Protein AF-A0A7V7CWY5-F1 (afdb_monomer_lite)

pLDDT: mean 85.72, std 10.49, range [45.19, 97.25]

Foldseek 3Di:
DPPPPVVVVVVVVVVVCVVVVDDDDDDDDDPVCVVVVVVVVVVVVVVVLVVLLQVLLVVLLVQQPFDPPDRAHSVNVLCLLQDLAHDVNCLRSLLSSQAPDDPVSVVSNCVSVVDHLLSNQSSCVNSVVCDHPCNVVSVVRNVVVVVVVVVVVVVVVD

Structure (mmCIF, N/CA/C/O backbone):
data_AF-A0A7V7CWY5-F1
#
_entry.id   AF-A0A7V7CWY5-F1
#
loop_
_atom_site.group_PDB
_atom_site.id
_atom_site.type_symbol
_atom_site.label_atom_id
_atom_site.label_alt_id
_atom_site.label_comp_id
_atom_site.label_asym_id
_atom_site.label_entity_id
_atom_site.label_seq_id
_atom_site.pdbx_PDB_ins_code
_atom_site.Cartn_x
_atom_site.Cartn_y
_atom_site.Cartn_z
_atom_site.occupancy
_atom_site.B_iso_or_equiv
_atom_site.auth_seq_id
_atom_site.auth_comp_id
_atom_site.auth_asym_id
_atom_site.auth_atom_id
_atom_site.pdbx_PDB_model_num
ATOM 1 N N . MET A 1 1 ? 0.321 23.454 -32.866 1.00 45.19 1 MET A N 1
ATOM 2 C CA . MET A 1 1 ? 1.784 23.645 -32.708 1.00 45.19 1 MET A CA 1
ATOM 3 C C . MET A 1 1 ? 2.310 22.986 -31.412 1.00 45.19 1 MET A C 1
ATOM 5 O O . MET A 1 1 ? 2.752 23.694 -30.521 1.00 45.19 1 MET A O 1
ATOM 9 N N . SER A 1 2 ? 2.274 21.649 -31.269 1.00 53.00 2 SER A N 1
ATOM 10 C CA . SER A 1 2 ? 2.551 20.959 -29.977 1.00 53.00 2 SER A CA 1
ATOM 11 C C . SER A 1 2 ? 3.868 20.146 -29.925 1.00 53.00 2 SER A C 1
ATOM 13 O O . SER A 1 2 ? 4.403 19.874 -28.858 1.00 53.00 2 SER A O 1
ATOM 15 N N . GLY A 1 3 ? 4.478 19.813 -31.070 1.00 51.97 3 GLY A N 1
ATOM 16 C CA . GLY A 1 3 ? 5.630 18.892 -31.124 1.00 51.97 3 GLY A CA 1
ATOM 17 C C . GLY A 1 3 ? 6.980 19.422 -30.608 1.00 51.97 3 GLY A C 1
ATOM 18 O O . GLY A 1 3 ? 7.915 18.641 -30.446 1.00 51.97 3 GLY A O 1
ATOM 19 N N . LYS A 1 4 ? 7.120 20.729 -30.335 1.00 56.25 4 LYS A N 1
ATOM 20 C CA . LYS A 1 4 ? 8.416 21.336 -29.957 1.00 56.25 4 LYS A CA 1
ATOM 21 C C . LYS A 1 4 ? 8.818 21.081 -28.495 1.00 56.25 4 LYS A C 1
ATOM 23 O O . LYS A 1 4 ? 10.002 21.116 -28.181 1.00 56.25 4 LYS A O 1
ATOM 28 N N . THR A 1 5 ? 7.873 20.772 -27.608 1.00 71.31 5 THR A N 1
ATOM 29 C CA . THR A 1 5 ? 8.121 20.673 -26.157 1.00 71.31 5 THR A CA 1
ATOM 30 C C . THR A 1 5 ? 8.681 19.314 -25.727 1.00 71.31 5 THR A C 1
ATOM 32 O O . THR A 1 5 ? 9.559 19.258 -24.866 1.00 71.31 5 THR A O 1
ATOM 35 N N . ALA A 1 6 ? 8.239 18.209 -26.335 1.00 63.06 6 ALA A N 1
ATOM 36 C CA . ALA A 1 6 ? 8.712 16.867 -25.981 1.00 63.06 6 ALA A CA 1
ATOM 37 C C . ALA A 1 6 ? 10.176 16.643 -26.393 1.00 63.06 6 ALA A C 1
ATOM 39 O O . ALA A 1 6 ? 10.980 16.163 -25.595 1.00 63.06 6 ALA A O 1
ATOM 40 N N . TYR A 1 7 ? 10.540 17.068 -27.607 1.00 77.31 7 TYR A N 1
ATOM 41 C CA . TYR A 1 7 ? 11.911 16.979 -28.114 1.00 77.31 7 TYR A CA 1
ATOM 42 C C . TYR A 1 7 ? 12.898 17.753 -27.229 1.00 77.31 7 TYR A C 1
ATOM 44 O O . TYR A 1 7 ? 13.914 17.207 -26.805 1.00 77.31 7 TYR A O 1
ATOM 52 N N . GLN A 1 8 ? 12.555 18.988 -26.855 1.00 80.00 8 GLN A N 1
ATOM 53 C CA . GLN A 1 8 ? 13.382 19.821 -25.977 1.00 80.00 8 GLN A CA 1
ATOM 54 C C . GLN A 1 8 ? 13.536 19.225 -24.567 1.00 80.00 8 GLN A C 1
ATOM 56 O O . GLN A 1 8 ? 14.615 19.303 -23.980 1.00 80.00 8 GLN A O 1
ATOM 61 N N . ARG A 1 9 ? 12.491 18.582 -24.021 1.00 74.88 9 ARG A N 1
ATOM 62 C CA . ARG A 1 9 ? 12.571 17.867 -22.731 1.00 74.88 9 ARG A CA 1
ATOM 63 C C . ARG A 1 9 ? 13.486 16.649 -22.815 1.00 74.88 9 ARG A C 1
ATOM 65 O O . ARG A 1 9 ? 14.286 16.431 -21.910 1.00 74.88 9 ARG A O 1
ATOM 72 N N . ILE A 1 10 ? 13.395 15.887 -23.905 1.00 78.38 10 ILE A N 1
ATOM 73 C CA . ILE A 1 10 ? 14.271 14.741 -24.164 1.00 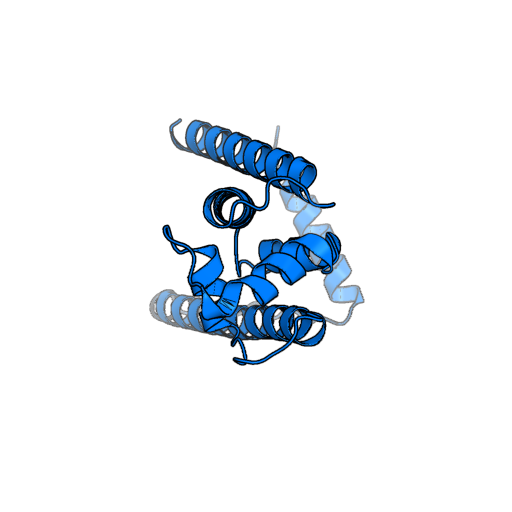78.38 10 ILE A CA 1
ATOM 74 C C . ILE A 1 10 ? 15.724 15.205 -24.305 1.00 78.38 10 ILE A C 1
ATOM 76 O O . ILE A 1 10 ? 16.615 14.569 -23.750 1.00 78.38 10 ILE A O 1
ATOM 80 N N . GLN A 1 11 ? 15.968 16.319 -24.995 1.00 81.12 11 GLN A N 1
ATOM 81 C CA . GLN A 1 11 ? 17.308 16.869 -25.177 1.00 81.12 11 GLN A CA 1
ATOM 82 C C . GLN A 1 11 ? 17.926 17.335 -23.849 1.00 81.12 11 GLN A C 1
ATOM 84 O O . GLN A 1 11 ? 19.007 16.869 -23.500 1.00 81.12 11 GLN A O 1
ATOM 89 N N . ARG A 1 12 ? 17.196 18.116 -23.039 1.00 81.44 12 ARG A N 1
ATOM 90 C CA . ARG A 1 12 ? 17.654 18.521 -21.694 1.00 81.44 12 ARG A CA 1
ATOM 91 C C . ARG A 1 12 ? 17.910 17.332 -20.770 1.00 81.44 12 ARG A C 1
ATOM 93 O O . ARG A 1 12 ? 18.832 17.357 -19.963 1.00 81.44 12 ARG A O 1
ATOM 100 N N . TYR A 1 13 ? 17.084 16.290 -20.862 1.00 76.75 13 TYR A N 1
ATOM 101 C CA . TYR A 1 13 ? 17.307 15.057 -20.111 1.00 76.75 13 TYR A CA 1
ATOM 102 C C . TYR A 1 13 ? 18.593 14.349 -20.561 1.00 76.75 13 TYR A C 1
ATOM 104 O O . TYR A 1 13 ? 19.341 13.869 -19.716 1.00 76.75 13 TYR A O 1
ATOM 112 N N . ARG A 1 14 ? 18.875 14.308 -21.872 1.00 76.00 14 ARG A N 1
ATOM 113 C CA . ARG A 1 14 ? 20.102 13.711 -22.426 1.00 76.00 14 ARG A CA 1
ATOM 114 C C . ARG A 1 14 ? 21.352 14.457 -21.966 1.00 76.00 14 ARG A C 1
ATOM 116 O O . ARG A 1 14 ? 22.262 13.810 -21.468 1.00 76.00 14 ARG A O 1
ATOM 123 N N . GLU A 1 15 ? 21.350 15.784 -22.067 1.00 79.62 15 GLU A N 1
ATOM 124 C CA . GLU A 1 15 ? 22.459 16.647 -21.631 1.00 79.62 15 GLU A CA 1
ATOM 125 C C . GLU A 1 15 ? 22.797 16.400 -20.151 1.00 79.62 15 GLU A C 1
ATOM 127 O O . GLU A 1 15 ? 23.938 16.098 -19.805 1.00 79.62 15 GLU A O 1
ATOM 132 N N . ARG A 1 16 ? 21.771 16.362 -19.293 1.00 77.06 16 ARG A N 1
ATOM 133 C CA . ARG A 1 16 ? 21.926 16.128 -17.851 1.00 77.06 16 ARG A CA 1
ATOM 134 C C . ARG A 1 16 ? 22.436 14.721 -17.501 1.00 77.06 16 ARG A C 1
ATOM 136 O O . ARG A 1 16 ? 23.040 14.529 -16.456 1.00 77.06 16 ARG A O 1
ATOM 143 N N . GLN A 1 17 ? 22.182 13.708 -18.333 1.00 73.19 17 GLN A N 1
ATOM 144 C CA . GLN A 1 17 ? 22.709 12.350 -18.115 1.00 73.19 17 GLN A CA 1
ATOM 145 C C . GLN A 1 17 ? 24.202 12.270 -18.452 1.00 73.19 17 GLN A C 1
ATOM 147 O O . GLN A 1 17 ? 24.954 11.608 -17.737 1.00 73.19 17 GLN A O 1
ATOM 152 N N . THR A 1 18 ? 24.634 12.971 -19.503 1.00 72.50 18 THR A N 1
ATOM 153 C CA . THR A 1 18 ? 26.047 13.049 -19.892 1.00 72.50 18 THR A CA 1
ATOM 154 C C . THR A 1 18 ? 26.882 13.770 -18.831 1.00 72.50 18 THR A C 1
ATOM 156 O O . THR A 1 18 ? 27.979 13.314 -18.524 1.00 72.50 18 THR A O 1
ATOM 159 N N . GLU A 1 19 ? 26.338 14.812 -18.193 1.00 75.56 19 GLU A N 1
ATOM 160 C CA . GLU A 1 19 ? 26.967 15.496 -17.046 1.00 75.56 19 GLU A CA 1
ATOM 161 C C . GLU A 1 19 ? 27.212 14.566 -15.844 1.00 75.56 19 GLU A C 1
ATOM 163 O O . GLU A 1 19 ? 28.191 14.729 -15.123 1.00 75.56 19 GLU A O 1
ATOM 168 N N . ILE A 1 20 ? 26.363 13.550 -15.648 1.00 78.06 20 ILE A N 1
ATOM 169 C CA . ILE A 1 20 ? 26.479 12.556 -14.562 1.00 78.06 20 ILE A CA 1
ATOM 170 C C . ILE A 1 20 ? 27.412 11.389 -14.973 1.00 78.06 20 ILE A C 1
ATOM 172 O O . ILE A 1 20 ? 27.527 10.383 -14.277 1.00 78.06 20 ILE A O 1
ATOM 176 N N . GLY A 1 21 ? 28.098 11.498 -16.117 1.00 74.25 21 GLY A N 1
ATOM 177 C CA . GLY A 1 21 ? 29.036 10.486 -16.609 1.00 74.25 21 GLY A CA 1
ATOM 178 C C . GLY A 1 21 ? 28.368 9.245 -17.209 1.00 74.25 21 GLY A C 1
ATOM 179 O O . GLY A 1 21 ? 29.031 8.231 -17.426 1.00 74.25 21 GLY A O 1
ATOM 180 N N . LEU A 1 22 ? 27.061 9.294 -17.493 1.00 67.00 22 LEU A N 1
ATOM 181 C CA . LEU A 1 22 ? 26.362 8.192 -18.152 1.00 67.00 22 LEU A CA 1
ATOM 182 C C . LEU A 1 22 ? 26.593 8.256 -19.664 1.00 67.00 22 LEU A C 1
ATOM 184 O O . LEU A 1 22 ? 26.083 9.136 -20.360 1.00 67.00 22 LEU A O 1
ATOM 188 N N . ILE A 1 23 ? 27.340 7.280 -20.177 1.00 72.44 23 ILE A N 1
ATOM 189 C CA . ILE A 1 23 ? 27.589 7.108 -21.609 1.00 72.44 23 ILE A CA 1
ATOM 190 C C . ILE A 1 23 ? 26.478 6.238 -22.194 1.00 72.44 23 ILE A C 1
ATOM 192 O O . ILE A 1 23 ? 26.256 5.101 -21.773 1.00 72.44 23 ILE A O 1
ATOM 196 N N . ARG A 1 24 ? 25.758 6.776 -23.179 1.00 64.62 24 ARG A N 1
ATOM 197 C CA . ARG A 1 24 ? 24.705 6.047 -23.885 1.00 64.62 24 ARG A CA 1
ATOM 198 C C . ARG A 1 24 ? 25.260 5.481 -25.185 1.00 64.62 24 ARG A C 1
ATOM 200 O O . ARG A 1 24 ? 25.649 6.236 -26.066 1.00 64.62 24 ARG A O 1
ATOM 207 N N . HIS A 1 25 ? 25.219 4.161 -25.325 1.00 73.62 25 HIS A N 1
ATOM 208 C CA . HIS A 1 25 ? 25.476 3.491 -26.595 1.00 73.62 25 HIS A CA 1
ATOM 209 C C . HIS A 1 25 ? 24.150 3.218 -27.309 1.00 73.62 25 HIS A C 1
ATOM 211 O O . HIS A 1 25 ? 23.246 2.598 -26.744 1.00 73.62 25 HIS A O 1
ATOM 217 N N . GLU A 1 26 ? 24.016 3.701 -28.544 1.00 71.31 26 GLU A N 1
ATOM 218 C CA . GLU A 1 26 ? 22.906 3.318 -29.413 1.00 71.31 26 GLU A CA 1
ATOM 219 C C . GLU A 1 26 ? 23.212 1.954 -30.031 1.00 71.31 26 GLU A C 1
ATOM 221 O O . GLU A 1 26 ? 24.098 1.814 -30.870 1.00 71.31 26 GLU A O 1
ATOM 226 N N . LEU A 1 27 ? 22.489 0.932 -29.579 1.00 73.56 27 LEU A N 1
ATOM 227 C CA . LEU A 1 27 ? 22.592 -0.417 -30.119 1.00 73.56 27 LEU A CA 1
ATOM 228 C C . LEU A 1 27 ? 21.535 -0.589 -31.208 1.00 73.56 27 LEU A C 1
ATOM 230 O O . LEU A 1 27 ? 20.339 -0.435 -30.950 1.00 73.56 27 LEU A O 1
ATOM 234 N N . ARG A 1 28 ? 21.974 -0.913 -32.427 1.00 76.69 28 ARG A N 1
ATOM 235 C CA . ARG A 1 28 ? 21.072 -1.395 -33.475 1.00 76.69 28 ARG A CA 1
ATOM 236 C C . ARG A 1 28 ? 20.801 -2.868 -33.214 1.00 76.69 28 ARG A C 1
ATOM 238 O O . ARG A 1 28 ? 21.731 -3.656 -33.087 1.00 76.69 28 ARG A O 1
ATOM 245 N N . ILE A 1 29 ? 19.526 -3.200 -33.095 1.00 78.62 29 ILE A N 1
ATOM 246 C CA . ILE A 1 29 ? 19.044 -4.547 -32.807 1.00 78.62 29 ILE A CA 1
ATOM 247 C C . ILE A 1 29 ? 18.409 -5.081 -34.090 1.00 78.62 29 ILE A C 1
ATOM 249 O O . ILE A 1 29 ? 17.675 -4.341 -34.752 1.00 78.62 29 ILE A O 1
ATOM 253 N N . ALA A 1 30 ? 18.696 -6.336 -34.435 1.00 85.88 30 ALA A N 1
ATOM 254 C CA . ALA A 1 30 ? 18.038 -7.004 -35.549 1.00 85.88 30 ALA A CA 1
ATOM 255 C C . ALA A 1 30 ? 16.524 -7.123 -35.264 1.00 85.88 30 ALA A C 1
ATOM 257 O O . ALA A 1 30 ? 16.151 -7.399 -34.120 1.00 85.88 30 ALA A O 1
ATOM 258 N N . PRO A 1 31 ? 15.628 -6.870 -36.235 1.00 83.81 31 PRO A N 1
ATOM 259 C CA . PRO A 1 31 ? 14.180 -6.892 -36.005 1.00 83.81 31 PRO A CA 1
ATOM 260 C C . PRO A 1 31 ? 1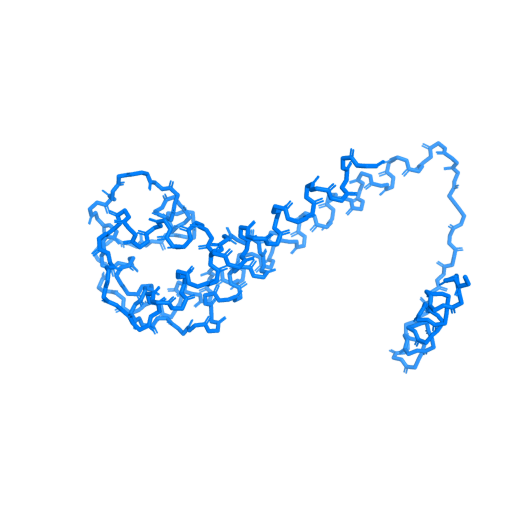3.673 -8.154 -35.290 1.00 83.81 31 PRO A C 1
ATOM 262 O O . PRO A 1 31 ? 12.816 -8.051 -34.414 1.00 83.81 31 PRO A O 1
ATOM 265 N N . GLU A 1 32 ? 14.251 -9.308 -35.613 1.00 87.81 32 GLU A N 1
ATOM 266 C CA . GLU A 1 32 ? 13.976 -10.628 -35.041 1.00 87.81 32 GLU A CA 1
ATOM 267 C C . GLU A 1 32 ? 14.302 -10.746 -33.539 1.00 87.81 32 GLU A C 1
ATOM 269 O O . GLU A 1 32 ? 13.599 -11.441 -32.807 1.00 87.81 32 GLU A O 1
ATOM 274 N N . ASP A 1 33 ? 15.297 -10.009 -33.040 1.00 86.62 33 ASP A N 1
ATOM 275 C CA . ASP A 1 33 ? 15.718 -10.043 -31.631 1.00 86.62 33 ASP A CA 1
ATOM 276 C C . ASP A 1 33 ? 14.938 -9.059 -30.749 1.00 86.62 33 ASP A C 1
ATOM 278 O O . ASP A 1 33 ? 15.036 -9.076 -29.514 1.00 86.62 33 ASP A O 1
ATOM 282 N N . ARG A 1 34 ? 14.157 -8.165 -31.367 1.00 83.50 34 ARG A N 1
ATOM 283 C CA . ARG A 1 34 ? 13.470 -7.068 -30.677 1.00 83.50 34 ARG A CA 1
ATOM 284 C C . ARG A 1 34 ? 12.543 -7.579 -29.578 1.00 83.50 34 ARG A C 1
ATOM 286 O O . ARG A 1 34 ? 12.553 -7.041 -28.468 1.00 83.50 34 ARG A O 1
ATOM 293 N N . ASP A 1 35 ? 11.772 -8.621 -29.864 1.00 86.25 35 ASP A N 1
ATOM 294 C CA . ASP A 1 35 ? 10.806 -9.177 -28.916 1.00 86.25 35 ASP A CA 1
ATOM 295 C C . ASP A 1 35 ? 11.493 -9.904 -27.761 1.00 86.25 35 ASP A C 1
ATOM 297 O O . ASP A 1 35 ? 11.110 -9.720 -26.602 1.00 86.25 35 ASP A O 1
ATOM 301 N N . ALA A 1 36 ? 12.571 -10.641 -28.042 1.00 86.88 36 ALA A N 1
ATOM 302 C CA . ALA A 1 36 ? 13.375 -11.305 -27.021 1.00 86.88 36 ALA A CA 1
ATOM 303 C C . ALA A 1 36 ? 14.021 -10.292 -26.059 1.00 86.88 36 ALA A C 1
ATOM 305 O O . ALA A 1 36 ? 13.963 -10.454 -24.834 1.00 86.88 36 ALA A O 1
ATOM 306 N N . ILE A 1 37 ? 14.568 -9.194 -26.591 1.00 85.88 37 ILE A N 1
ATOM 307 C CA . ILE A 1 37 ? 15.157 -8.118 -25.784 1.00 85.88 37 ILE A CA 1
ATOM 308 C C . ILE A 1 37 ? 14.085 -7.388 -24.973 1.00 85.88 37 ILE A C 1
ATOM 310 O O . ILE A 1 37 ? 14.289 -7.125 -23.784 1.00 85.88 37 ILE A O 1
ATOM 314 N N . ASN A 1 38 ? 12.920 -7.109 -25.562 1.00 85.50 38 ASN A N 1
ATOM 315 C CA . ASN A 1 38 ? 11.791 -6.517 -24.844 1.00 85.50 38 ASN A CA 1
ATOM 316 C C . ASN A 1 38 ? 11.306 -7.420 -23.703 1.00 85.50 38 ASN A C 1
ATOM 318 O O . ASN A 1 38 ? 11.069 -6.938 -22.590 1.00 85.50 38 ASN A O 1
ATOM 322 N N . ALA A 1 39 ? 11.202 -8.728 -23.943 1.00 87.69 39 ALA A N 1
ATOM 323 C CA . ALA A 1 39 ? 10.821 -9.707 -22.932 1.00 87.69 39 ALA A CA 1
ATOM 324 C C . ALA A 1 39 ? 11.843 -9.760 -21.786 1.00 87.69 39 ALA A C 1
ATOM 326 O O . ALA A 1 39 ? 11.463 -9.708 -20.611 1.00 87.69 39 ALA A O 1
ATOM 327 N N . LEU A 1 40 ? 13.143 -9.777 -22.100 1.00 89.50 40 LEU A N 1
ATOM 328 C CA . LEU A 1 40 ? 14.212 -9.731 -21.101 1.00 89.50 40 LEU A CA 1
ATOM 329 C C . LEU A 1 40 ? 14.179 -8.428 -20.291 1.00 89.50 40 LEU A C 1
ATOM 331 O O . LEU A 1 40 ? 14.281 -8.456 -19.061 1.00 89.50 40 LEU A O 1
ATOM 335 N N . ALA A 1 41 ? 14.000 -7.287 -20.959 1.00 85.50 41 ALA A N 1
ATOM 336 C CA . ALA A 1 41 ? 13.877 -5.989 -20.309 1.00 85.50 41 ALA A CA 1
ATOM 337 C C . ALA A 1 41 ? 12.663 -5.956 -19.369 1.00 85.50 41 ALA A C 1
ATOM 339 O O . ALA A 1 41 ? 12.782 -5.507 -18.228 1.00 85.50 41 ALA A O 1
ATOM 340 N N . LYS A 1 42 ? 11.514 -6.495 -19.799 1.00 88.81 42 LYS A N 1
ATOM 341 C CA . LYS A 1 42 ? 10.308 -6.637 -18.971 1.00 88.81 42 LYS A CA 1
ATOM 342 C C . LYS A 1 42 ? 10.567 -7.527 -17.752 1.00 88.81 42 LYS A C 1
ATOM 344 O O . LYS A 1 42 ? 10.215 -7.138 -16.638 1.00 88.81 42 LYS A O 1
ATOM 349 N N . LYS A 1 43 ? 11.243 -8.668 -17.930 1.00 88.88 43 LYS A N 1
ATOM 350 C CA . LYS A 1 43 ? 11.634 -9.574 -16.835 1.00 88.88 43 LYS A CA 1
ATOM 351 C C . LYS A 1 43 ? 12.532 -8.871 -15.814 1.00 88.88 43 LYS A C 1
ATOM 353 O O . LYS A 1 43 ? 12.239 -8.910 -14.621 1.00 88.88 43 LYS A O 1
ATOM 358 N N . ARG A 1 44 ? 13.581 -8.175 -16.267 1.00 86.56 44 ARG A N 1
ATOM 359 C CA . ARG A 1 44 ? 14.499 -7.427 -15.387 1.00 86.56 44 ARG A CA 1
ATOM 360 C C . ARG A 1 44 ? 13.805 -6.278 -14.660 1.00 86.56 44 ARG A C 1
ATOM 362 O O . ARG A 1 44 ? 14.051 -6.085 -13.474 1.00 86.56 44 ARG A O 1
ATOM 369 N N . ARG A 1 45 ? 12.914 -5.543 -15.337 1.00 83.44 45 ARG A N 1
ATOM 370 C CA . ARG A 1 45 ? 12.084 -4.505 -14.701 1.00 83.44 45 ARG A CA 1
ATOM 371 C C . ARG A 1 45 ? 11.225 -5.098 -13.587 1.00 83.44 45 ARG A C 1
ATOM 373 O O . ARG A 1 45 ? 11.261 -4.577 -12.482 1.00 83.44 45 ARG A O 1
ATOM 380 N N . LYS A 1 46 ? 10.539 -6.220 -13.842 1.00 83.38 46 LYS A N 1
ATOM 381 C CA . LYS A 1 46 ? 9.727 -6.918 -12.831 1.00 83.38 46 LYS A CA 1
ATOM 382 C C . LYS A 1 46 ? 10.563 -7.364 -11.627 1.00 83.38 46 LYS A C 1
ATOM 384 O O . LYS A 1 46 ? 10.140 -7.165 -10.498 1.00 83.38 46 LYS A O 1
ATOM 389 N N . GLN A 1 47 ? 11.755 -7.915 -11.859 1.00 83.38 47 GLN A N 1
ATOM 390 C CA . GLN A 1 47 ? 12.658 -8.338 -10.783 1.00 83.38 47 GLN A CA 1
ATOM 391 C C . GLN A 1 47 ? 13.184 -7.154 -9.959 1.00 83.38 47 GLN A C 1
ATOM 393 O O . GLN A 1 47 ? 13.230 -7.210 -8.734 1.00 83.38 47 GLN A O 1
ATOM 398 N N . ARG A 1 48 ? 13.564 -6.053 -10.617 1.00 79.94 48 ARG A N 1
ATOM 399 C CA . ARG A 1 48 ? 13.972 -4.833 -9.914 1.00 79.94 48 ARG A CA 1
ATOM 400 C C . ARG A 1 48 ? 12.815 -4.269 -9.092 1.00 79.94 48 ARG A C 1
ATOM 402 O O . ARG A 1 48 ? 13.034 -3.878 -7.952 1.00 79.94 48 ARG A O 1
ATOM 409 N N . GLN A 1 49 ? 11.602 -4.294 -9.643 1.00 80.44 49 GLN A N 1
ATOM 410 C CA . GLN A 1 49 ? 10.402 -3.885 -8.925 1.00 80.44 49 GLN A CA 1
ATOM 411 C C . GLN A 1 49 ? 10.166 -4.766 -7.697 1.00 80.44 49 GLN A C 1
ATOM 413 O O . GLN A 1 49 ? 10.005 -4.232 -6.613 1.00 80.44 49 GLN A O 1
ATOM 418 N N . SER A 1 50 ? 10.251 -6.096 -7.806 1.00 81.38 50 SER A N 1
ATOM 419 C CA . SER A 1 50 ? 10.061 -6.973 -6.640 1.00 81.38 50 SER A CA 1
ATOM 420 C C . SER A 1 50 ? 11.084 -6.725 -5.528 1.00 81.38 50 SER A C 1
ATOM 422 O O . SER A 1 50 ? 10.731 -6.785 -4.357 1.00 81.38 50 SER A O 1
ATOM 424 N N . ILE A 1 51 ? 12.337 -6.407 -5.874 1.00 81.25 51 ILE A N 1
ATOM 425 C CA . ILE A 1 51 ? 13.364 -6.051 -4.880 1.00 81.25 51 ILE A CA 1
ATOM 426 C C . ILE A 1 51 ? 12.988 -4.753 -4.157 1.00 81.25 51 ILE A C 1
ATOM 428 O O . ILE A 1 51 ? 13.087 -4.673 -2.936 1.00 81.25 51 ILE A O 1
ATOM 432 N N . ILE A 1 52 ? 12.546 -3.742 -4.908 1.00 79.62 52 ILE A N 1
ATOM 433 C CA . ILE A 1 52 ? 12.101 -2.461 -4.349 1.00 79.62 52 ILE A CA 1
ATOM 434 C C . ILE A 1 52 ? 10.883 -2.673 -3.440 1.00 79.62 52 ILE A C 1
ATOM 436 O O . ILE A 1 52 ? 10.870 -2.181 -2.316 1.00 79.62 52 ILE A O 1
ATOM 440 N N . ASN A 1 53 ? 9.906 -3.456 -3.893 1.00 86.00 53 ASN A N 1
ATOM 441 C CA . ASN A 1 53 ? 8.700 -3.790 -3.142 1.00 86.00 53 ASN A CA 1
ATOM 442 C C . ASN A 1 53 ? 9.038 -4.459 -1.806 1.00 86.00 53 ASN A C 1
ATOM 444 O O . ASN A 1 53 ? 8.544 -4.032 -0.766 1.00 86.00 53 ASN A O 1
ATOM 448 N N . ASN A 1 54 ? 9.928 -5.455 -1.827 1.00 86.81 54 ASN A N 1
ATOM 449 C CA . ASN A 1 54 ? 10.368 -6.137 -0.612 1.00 86.81 54 ASN A CA 1
ATOM 450 C C . ASN A 1 54 ? 11.078 -5.178 0.345 1.00 86.81 54 ASN A C 1
ATOM 452 O O . ASN A 1 54 ? 10.770 -5.180 1.526 1.00 86.81 54 ASN A O 1
ATOM 456 N N . LYS A 1 55 ? 11.940 -4.285 -0.160 1.00 88.94 55 LYS A N 1
ATOM 457 C CA . LYS A 1 55 ? 12.626 -3.291 0.680 1.00 88.94 55 LYS A CA 1
ATOM 458 C C . LYS A 1 55 ? 11.646 -2.413 1.468 1.00 88.94 55 LYS A C 1
ATOM 460 O O . LYS A 1 55 ? 11.888 -2.136 2.639 1.00 88.94 55 LYS A O 1
ATOM 465 N N . TYR A 1 56 ? 10.572 -1.943 0.832 1.00 89.81 56 TYR A N 1
ATOM 466 C CA . TYR A 1 56 ? 9.587 -1.095 1.509 1.00 89.81 56 TYR A CA 1
ATOM 467 C C . TYR A 1 56 ? 8.678 -1.888 2.451 1.00 89.81 56 TYR A C 1
ATOM 469 O O . TYR A 1 56 ? 8.354 -1.388 3.525 1.00 89.81 56 TYR A O 1
ATOM 477 N N . LEU A 1 57 ? 8.328 -3.130 2.100 1.00 90.44 57 LEU A N 1
ATOM 478 C CA . LEU A 1 57 ? 7.651 -4.041 3.025 1.00 90.44 57 LEU A CA 1
ATOM 479 C C . LEU A 1 57 ? 8.506 -4.293 4.270 1.00 90.44 57 LEU A C 1
ATOM 481 O O . LEU A 1 57 ? 8.019 -4.111 5.378 1.00 90.44 57 LEU A O 1
ATOM 485 N N . ASP A 1 58 ? 9.783 -4.628 4.100 1.00 89.12 58 ASP A N 1
ATOM 486 C CA . ASP A 1 58 ? 10.708 -4.893 5.205 1.00 89.12 58 ASP A CA 1
ATOM 487 C C . ASP A 1 58 ? 10.885 -3.659 6.099 1.00 89.12 58 ASP A C 1
ATOM 489 O O . ASP A 1 58 ? 10.909 -3.775 7.323 1.00 89.12 58 ASP A O 1
ATOM 493 N N . PHE A 1 59 ? 10.950 -2.463 5.503 1.00 89.06 59 PHE A N 1
ATOM 494 C CA . PHE A 1 59 ? 10.997 -1.205 6.248 1.00 89.06 59 PHE A CA 1
ATOM 495 C C . PHE A 1 59 ? 9.744 -0.995 7.112 1.00 89.06 59 PHE A C 1
ATOM 497 O O . PHE A 1 59 ? 9.855 -0.703 8.305 1.00 89.06 59 PHE A O 1
ATOM 504 N N . VAL A 1 60 ? 8.550 -1.180 6.541 1.00 90.81 60 VAL A N 1
ATOM 505 C CA . VAL A 1 60 ? 7.286 -1.048 7.285 1.00 90.81 60 VAL A CA 1
ATOM 506 C C . VAL A 1 60 ? 7.184 -2.115 8.378 1.00 90.81 60 VAL A C 1
ATOM 508 O O . VAL A 1 60 ? 6.927 -1.800 9.533 1.00 90.81 60 VAL A O 1
ATOM 511 N N . LEU A 1 61 ? 7.489 -3.375 8.070 1.00 90.31 61 LEU A N 1
ATOM 512 C CA . LEU A 1 61 ? 7.478 -4.468 9.050 1.00 90.31 61 LEU A CA 1
ATOM 513 C C . LEU A 1 61 ? 8.501 -4.286 10.182 1.00 90.31 61 LEU A C 1
ATOM 515 O O . LEU A 1 61 ? 8.270 -4.728 11.313 1.00 90.31 61 LEU A O 1
ATOM 519 N N . GLY A 1 62 ? 9.633 -3.645 9.889 1.00 86.94 62 GLY A N 1
ATOM 520 C CA . GLY A 1 62 ? 10.654 -3.294 10.873 1.00 86.94 62 GLY A CA 1
ATOM 521 C C . GLY A 1 62 ? 10.249 -2.140 11.793 1.00 86.94 62 GLY A C 1
ATOM 522 O O . GLY A 1 62 ? 10.791 -2.030 12.888 1.00 86.94 62 GLY A O 1
ATOM 523 N N . THR A 1 63 ? 9.295 -1.306 11.372 1.00 86.56 63 THR A N 1
ATOM 524 C CA . THR A 1 63 ? 8.824 -0.126 12.119 1.00 86.56 63 THR A CA 1
ATOM 525 C C . THR A 1 63 ? 7.490 -0.343 12.828 1.00 86.56 63 THR A C 1
ATOM 527 O O . THR A 1 63 ? 7.176 0.405 13.748 1.00 86.56 63 THR A O 1
ATOM 530 N N . LEU A 1 64 ? 6.736 -1.385 12.463 1.00 85.88 64 LEU A N 1
ATOM 531 C CA . LEU A 1 64 ? 5.522 -1.794 13.169 1.00 85.88 64 LEU A CA 1
ATOM 532 C C . LEU A 1 64 ? 5.837 -2.216 14.609 1.00 85.88 64 LEU A C 1
ATOM 534 O O . LEU A 1 64 ? 6.458 -3.267 14.842 1.00 85.88 64 LEU A O 1
ATOM 538 N N . ASN A 1 65 ? 5.339 -1.438 15.570 1.00 75.44 65 ASN A N 1
ATOM 539 C CA . ASN A 1 65 ? 5.476 -1.696 16.997 1.00 75.44 65 ASN A CA 1
ATOM 540 C C . ASN A 1 65 ? 4.212 -2.369 17.565 1.00 75.44 65 ASN A C 1
ATOM 542 O O . ASN A 1 65 ? 3.645 -1.954 18.570 1.00 75.44 65 ASN A O 1
ATOM 546 N N . ALA A 1 66 ? 3.777 -3.463 16.937 1.00 78.00 66 ALA A N 1
ATOM 547 C CA . ALA A 1 66 ? 2.689 -4.285 17.457 1.00 78.00 66 ALA A CA 1
ATOM 548 C C . ALA A 1 66 ? 3.221 -5.401 18.379 1.00 78.00 66 ALA A C 1
ATOM 550 O O . ALA A 1 66 ? 4.255 -6.007 18.065 1.00 78.00 66 ALA A O 1
ATOM 551 N N . PRO A 1 67 ? 2.513 -5.758 19.473 1.00 71.38 67 PRO A N 1
ATOM 552 C CA . PRO A 1 67 ? 2.794 -6.995 20.194 1.00 71.38 67 PRO A CA 1
ATOM 553 C C . PRO A 1 67 ? 2.711 -8.167 19.209 1.00 71.38 67 PRO A C 1
ATOM 555 O O . PRO A 1 67 ? 1.741 -8.282 18.460 1.00 71.38 67 PRO A O 1
ATOM 558 N N . ARG A 1 68 ? 3.744 -9.023 19.186 1.00 68.62 68 ARG A N 1
ATOM 559 C CA . ARG A 1 68 ? 3.920 -10.086 18.178 1.00 68.62 68 ARG A CA 1
ATOM 560 C C . ARG A 1 68 ? 3.650 -11.488 18.750 1.00 68.62 68 ARG A C 1
ATOM 562 O O . ARG A 1 68 ? 4.581 -12.287 18.804 1.00 68.62 68 ARG A O 1
ATOM 569 N N . PRO A 1 69 ? 2.413 -11.843 19.158 1.00 70.56 69 PRO A N 1
ATOM 570 C CA . PRO A 1 69 ? 2.107 -13.240 19.457 1.00 70.56 69 PRO A CA 1
ATOM 571 C C . PRO A 1 69 ? 2.218 -14.101 18.187 1.00 70.56 69 PRO A C 1
ATOM 573 O O . PRO A 1 69 ? 2.580 -15.268 18.270 1.00 70.56 69 PRO A O 1
ATOM 576 N N . HIS A 1 70 ? 1.977 -13.501 17.014 1.00 79.94 70 HIS A N 1
ATOM 577 C CA . HIS A 1 70 ? 2.205 -14.100 15.701 1.00 79.94 70 HIS A CA 1
ATOM 578 C C . HIS A 1 70 ? 3.040 -13.131 14.850 1.00 79.94 70 HIS A C 1
ATOM 580 O O . HIS A 1 70 ? 2.635 -11.971 14.709 1.00 79.94 70 HIS A O 1
ATOM 586 N N . PRO A 1 71 ? 4.199 -13.545 14.306 1.00 86.38 71 PRO A N 1
ATOM 587 C CA . PRO A 1 71 ? 4.944 -12.717 13.366 1.00 86.38 71 PRO A CA 1
ATOM 588 C C . PRO A 1 71 ? 4.132 -12.540 12.077 1.00 86.38 71 PRO A C 1
ATOM 590 O O . PRO A 1 71 ? 3.485 -13.479 11.622 1.00 86.38 71 PRO A O 1
ATOM 593 N N . ILE A 1 72 ? 4.170 -11.340 11.498 1.00 90.56 72 ILE A N 1
ATOM 594 C CA . ILE A 1 72 ? 3.524 -11.031 10.219 1.00 90.56 72 ILE A CA 1
ATOM 595 C C . ILE A 1 72 ? 4.603 -10.897 9.139 1.00 90.56 72 ILE A C 1
ATOM 597 O O . ILE A 1 72 ? 5.576 -10.161 9.313 1.00 90.56 72 ILE A O 1
ATOM 601 N N . SER A 1 73 ? 4.472 -11.642 8.041 1.00 91.31 73 SER A N 1
ATOM 602 C CA . SER A 1 73 ? 5.343 -11.491 6.872 1.00 91.31 73 SER A CA 1
ATOM 603 C C . SER A 1 73 ? 4.818 -10.409 5.924 1.00 91.31 73 SER A C 1
ATOM 605 O O . SER A 1 73 ? 3.665 -9.984 6.006 1.00 91.31 73 SER A O 1
ATOM 607 N N . GLY A 1 74 ? 5.636 -9.992 4.952 1.00 90.19 74 GLY A N 1
ATOM 608 C CA . GLY A 1 74 ? 5.182 -9.061 3.910 1.00 90.19 74 GLY A CA 1
ATOM 609 C C . GLY A 1 74 ? 4.041 -9.631 3.067 1.00 90.19 74 GLY A C 1
ATOM 610 O O . GLY A 1 74 ? 3.179 -8.886 2.606 1.00 90.19 74 GLY A O 1
ATOM 611 N N . ARG A 1 75 ? 3.994 -10.960 2.908 1.00 90.81 75 ARG A N 1
ATOM 612 C CA . ARG A 1 75 ? 2.884 -11.635 2.236 1.00 90.81 75 ARG A CA 1
ATOM 613 C C . ARG A 1 75 ? 1.607 -11.558 3.070 1.00 90.81 75 ARG A C 1
ATOM 615 O O . ARG A 1 75 ? 0.576 -11.178 2.526 1.00 90.81 75 ARG A O 1
ATOM 622 N N . ASP A 1 76 ? 1.701 -11.848 4.364 1.00 93.31 76 ASP A N 1
ATOM 623 C CA . ASP A 1 76 ? 0.556 -11.802 5.280 1.00 93.31 76 ASP A CA 1
ATOM 624 C C . ASP A 1 76 ? -0.020 -10.388 5.379 1.00 93.31 76 ASP A C 1
ATOM 626 O O . ASP A 1 76 ? -1.235 -10.215 5.362 1.00 93.31 76 ASP A O 1
ATOM 630 N N . LEU A 1 77 ? 0.844 -9.365 5.411 1.00 93.56 77 LEU A N 1
ATOM 631 C CA . LEU A 1 77 ? 0.428 -7.964 5.388 1.00 93.56 77 LEU A CA 1
ATOM 632 C C . LEU A 1 77 ? -0.385 -7.645 4.128 1.00 93.56 77 LEU A C 1
ATOM 634 O O . LEU A 1 77 ? -1.462 -7.063 4.223 1.00 93.56 77 LEU A O 1
ATOM 638 N N . LEU A 1 78 ? 0.095 -8.058 2.953 1.00 93.75 78 LEU A N 1
ATOM 639 C CA . LEU A 1 78 ? -0.630 -7.861 1.695 1.00 93.75 78 LEU A CA 1
ATOM 640 C C . LEU A 1 78 ? -1.961 -8.611 1.661 1.00 93.75 78 LEU A C 1
ATOM 642 O O . LEU A 1 78 ? -2.951 -8.071 1.171 1.00 93.75 78 LEU A O 1
ATOM 646 N N . ASP A 1 79 ? -1.994 -9.836 2.178 1.00 94.25 79 ASP A N 1
ATOM 647 C CA . ASP A 1 79 ? -3.225 -10.617 2.257 1.00 94.25 79 ASP A CA 1
ATOM 648 C C . ASP A 1 79 ? -4.223 -9.960 3.230 1.00 94.25 79 ASP A C 1
ATOM 650 O O . ASP A 1 79 ? -5.408 -9.871 2.917 1.00 94.25 79 ASP A O 1
ATOM 654 N N . CYS A 1 80 ? -3.753 -9.374 4.336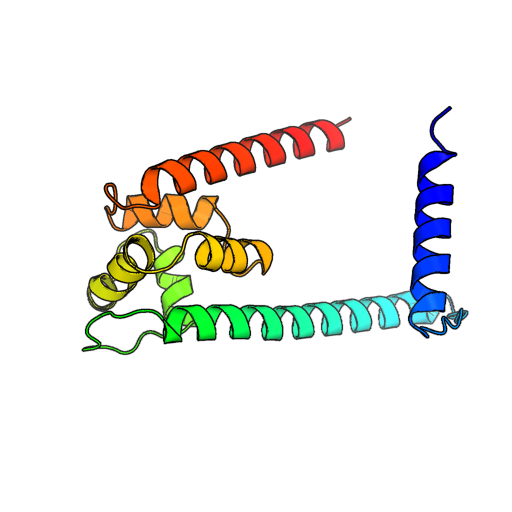 1.00 94.94 80 CYS A N 1
ATOM 655 C CA . CYS A 1 80 ? -4.579 -8.585 5.257 1.00 94.94 80 CYS A CA 1
ATOM 656 C C . CYS A 1 80 ? -5.089 -7.268 4.651 1.00 94.94 80 CYS A C 1
ATOM 658 O O . CYS A 1 80 ? -6.204 -6.848 4.951 1.00 94.94 80 CYS A O 1
ATOM 660 N N . LEU A 1 81 ? -4.304 -6.600 3.803 1.00 95.62 81 LEU A N 1
ATOM 661 C CA . LEU A 1 81 ? -4.761 -5.402 3.086 1.00 95.62 81 LEU A CA 1
ATOM 662 C C . LEU A 1 81 ? -5.801 -5.734 2.009 1.00 95.62 81 LEU A C 1
ATOM 664 O O . LEU A 1 81 ? -6.598 -4.879 1.622 1.00 95.62 81 LEU A O 1
ATOM 668 N N . ARG A 1 82 ? -5.792 -6.974 1.507 1.00 95.75 82 ARG A N 1
ATOM 669 C CA . ARG A 1 82 ? -6.648 -7.398 0.396 1.00 95.75 82 ARG A CA 1
ATOM 670 C C . ARG A 1 82 ? -7.879 -8.193 0.793 1.00 95.75 82 ARG A C 1
ATOM 672 O O . ARG A 1 82 ? -8.775 -8.321 -0.043 1.00 95.75 82 ARG A O 1
ATOM 679 N N . CYS A 1 83 ? -7.910 -8.731 2.006 1.00 94.88 83 CYS A N 1
ATOM 680 C CA . CYS A 1 83 ? -8.999 -9.569 2.479 1.00 94.88 83 CYS A CA 1
ATOM 681 C C . CYS A 1 83 ? -10.307 -8.783 2.615 1.00 94.88 83 CYS A C 1
ATOM 683 O O . CYS A 1 83 ? -10.309 -7.620 3.015 1.00 94.88 83 CYS A O 1
ATOM 685 N N . ASP A 1 84 ? -11.426 -9.462 2.373 1.00 95.69 84 ASP A N 1
ATOM 686 C CA . ASP A 1 84 ? -12.760 -8.904 2.620 1.00 95.69 84 ASP A CA 1
ATOM 687 C C . ASP A 1 84 ? -13.220 -9.124 4.072 1.00 95.69 84 ASP A C 1
ATOM 689 O O . ASP A 1 84 ? -14.152 -8.476 4.549 1.00 95.69 84 ASP A O 1
ATOM 693 N N . VAL A 1 85 ? -12.553 -10.034 4.794 1.00 95.06 85 VAL A N 1
ATOM 694 C CA . VAL A 1 85 ? -12.847 -10.383 6.189 1.00 95.06 85 VAL A CA 1
ATOM 695 C C . VAL A 1 85 ? -11.568 -10.284 7.028 1.00 95.06 85 VAL A C 1
ATOM 697 O O . VAL A 1 85 ? -10.575 -10.919 6.668 1.00 95.06 85 VAL A O 1
ATOM 700 N N . PRO A 1 86 ? -11.579 -9.551 8.161 1.00 94.88 86 PRO A N 1
ATOM 701 C CA . PRO A 1 86 ? -10.415 -9.416 9.034 1.00 94.88 86 PRO A CA 1
ATOM 702 C C . PRO A 1 86 ? -9.888 -10.753 9.560 1.00 94.88 86 PRO A C 1
ATOM 704 O O . PRO A 1 86 ? -10.641 -11.574 10.089 1.00 94.88 86 PRO A O 1
ATOM 707 N N . ILE A 1 87 ? -8.569 -10.928 9.510 1.00 93.69 87 ILE A N 1
ATOM 708 C CA . ILE A 1 87 ? -7.876 -12.093 10.064 1.00 93.69 87 ILE A CA 1
ATOM 709 C C . ILE A 1 87 ? -7.494 -11.791 11.519 1.00 93.69 87 ILE A C 1
ATOM 711 O O . ILE A 1 87 ? -6.554 -11.047 11.793 1.00 93.69 87 ILE A O 1
ATOM 715 N N . ALA A 1 88 ? -8.230 -12.366 12.473 1.00 91.00 88 ALA A N 1
ATOM 716 C CA . ALA A 1 88 ? -8.170 -11.968 13.883 1.00 91.00 88 ALA A CA 1
ATOM 717 C C . ALA A 1 88 ? -6.753 -11.959 14.496 1.00 91.00 88 ALA A C 1
ATOM 719 O O . ALA A 1 88 ? -6.432 -11.053 15.264 1.00 91.00 88 ALA A O 1
ATOM 720 N N . CYS A 1 89 ? -5.888 -12.917 14.139 1.00 91.50 89 CYS A N 1
ATOM 721 C CA . CYS A 1 89 ? -4.527 -13.004 14.681 1.00 91.50 89 CYS A CA 1
ATOM 722 C C . CYS A 1 89 ? -3.604 -11.853 14.244 1.00 91.50 89 CYS A C 1
ATOM 724 O O . CYS A 1 89 ? -2.619 -11.588 14.933 1.00 91.50 89 CYS A O 1
ATOM 726 N N . PHE A 1 90 ? -3.933 -11.142 13.159 1.00 93.56 90 PHE A N 1
ATOM 727 C CA . PHE A 1 90 ? -3.144 -10.019 12.646 1.00 93.56 90 PHE A CA 1
ATOM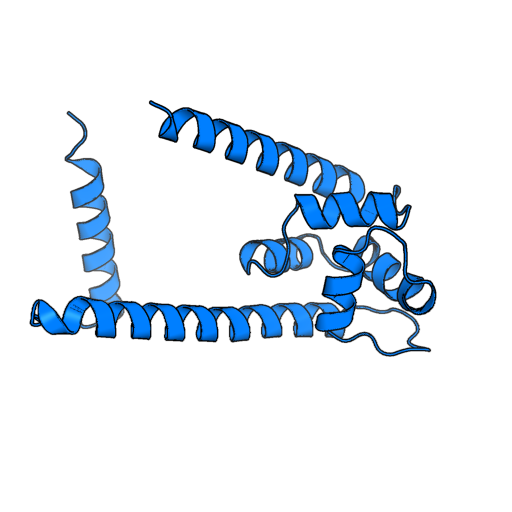 728 C C . PHE A 1 90 ? -3.716 -8.643 12.991 1.00 93.56 90 PHE A C 1
ATOM 730 O O . PHE A 1 90 ? -3.137 -7.628 12.613 1.00 93.56 90 PHE A O 1
ATOM 737 N N . LYS A 1 91 ? -4.810 -8.584 13.759 1.00 92.06 91 LYS A N 1
ATOM 738 C CA . LYS A 1 91 ? -5.499 -7.329 14.088 1.00 92.06 91 LYS A CA 1
ATOM 739 C C . LYS A 1 91 ? -4.572 -6.253 14.657 1.00 92.06 91 LYS A C 1
ATOM 741 O O . LYS A 1 91 ? -4.584 -5.137 14.154 1.00 92.06 91 LYS A O 1
ATOM 746 N N . ALA A 1 92 ? -3.737 -6.599 15.636 1.00 91.31 92 ALA A N 1
ATOM 747 C CA . ALA A 1 92 ? -2.815 -5.642 16.250 1.00 91.31 92 ALA A CA 1
ATOM 748 C C . ALA A 1 92 ? -1.796 -5.071 15.246 1.00 91.31 92 ALA A C 1
ATOM 750 O O . ALA A 1 92 ? -1.448 -3.898 15.325 1.00 91.31 92 ALA A O 1
ATOM 751 N N . HIS A 1 93 ? -1.349 -5.874 14.274 1.00 92.44 93 HIS A N 1
ATOM 752 C CA . HIS A 1 93 ? -0.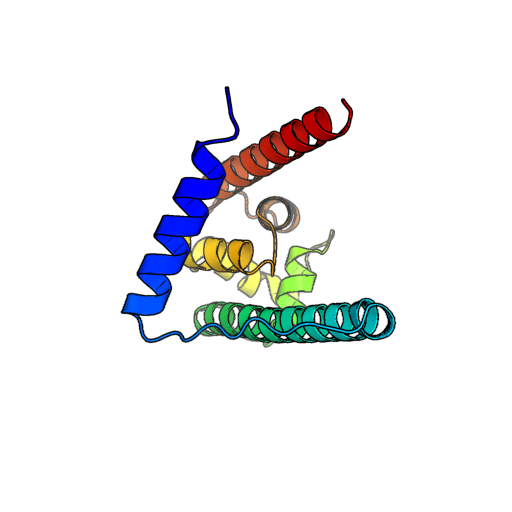421 -5.418 13.233 1.00 92.44 93 HIS A CA 1
ATOM 753 C C . HIS A 1 93 ? -1.079 -4.427 12.279 1.00 92.44 93 HIS A C 1
ATOM 755 O O . HIS A 1 93 ? -0.461 -3.435 11.907 1.00 92.44 93 HIS A O 1
ATOM 761 N N . ILE A 1 94 ? -2.332 -4.679 11.896 1.00 93.69 94 ILE A N 1
ATOM 762 C CA . ILE A 1 94 ? -3.075 -3.783 11.003 1.00 93.69 94 ILE A CA 1
ATOM 763 C C . ILE A 1 94 ? -3.492 -2.499 11.721 1.00 93.69 94 ILE A C 1
ATOM 765 O O . ILE A 1 94 ? -3.446 -1.428 11.125 1.00 93.69 94 ILE A O 1
ATOM 769 N N . GLU A 1 95 ? -3.834 -2.572 13.007 1.00 92.06 95 GLU A N 1
ATOM 770 C CA . GLU A 1 95 ? -4.051 -1.372 13.820 1.00 92.06 95 GLU A CA 1
ATOM 771 C C . GLU A 1 95 ? -2.772 -0.527 13.887 1.00 92.06 95 GLU A C 1
ATOM 773 O O . GLU A 1 95 ? -2.814 0.641 13.506 1.00 92.06 95 GLU A O 1
ATOM 778 N N . ALA A 1 96 ? -1.627 -1.128 14.232 1.00 92.25 96 ALA A N 1
ATOM 779 C CA . ALA A 1 96 ? -0.336 -0.439 14.259 1.00 92.25 96 ALA A CA 1
ATOM 780 C C . ALA A 1 96 ? 0.049 0.167 12.896 1.00 92.25 96 ALA A C 1
ATOM 782 O O . ALA A 1 96 ? 0.560 1.285 12.837 1.00 92.25 96 ALA A O 1
ATOM 783 N N . LEU A 1 97 ? -0.253 -0.516 11.785 1.00 93.56 97 LEU A N 1
ATOM 784 C CA . LEU A 1 97 ? -0.031 0.014 10.436 1.00 93.56 97 LEU A CA 1
ATOM 785 C C . LEU A 1 97 ? -0.746 1.350 10.219 1.00 93.56 97 LEU A C 1
ATOM 787 O O . LEU A 1 97 ? -0.176 2.253 9.615 1.00 93.56 97 LEU A O 1
ATOM 791 N N . PHE A 1 98 ? -1.981 1.489 10.698 1.00 94.25 98 PHE A N 1
ATOM 792 C CA . PHE A 1 98 ? -2.765 2.703 10.481 1.00 94.25 98 PHE A CA 1
ATOM 793 C C . PHE A 1 98 ? -2.602 3.763 11.574 1.00 94.25 98 PHE A C 1
ATOM 795 O O . PHE A 1 98 ? -2.979 4.914 11.346 1.00 94.25 98 PHE A O 1
ATOM 802 N N . THR A 1 99 ? -2.028 3.422 12.730 1.00 91.94 99 THR A N 1
ATOM 803 C CA . THR A 1 99 ? -1.832 4.374 13.835 1.00 91.94 99 THR A CA 1
ATOM 804 C C . THR A 1 99 ? -0.393 4.826 14.036 1.00 91.94 99 THR A C 1
ATOM 806 O O . THR A 1 99 ? -0.184 5.956 14.467 1.00 91.94 99 THR A O 1
ATOM 809 N N . GLU A 1 100 ? 0.593 3.974 13.759 1.00 91.06 100 GLU A N 1
ATOM 810 C CA . GLU A 1 100 ? 1.995 4.207 14.140 1.00 91.06 100 GLU A CA 1
ATOM 811 C C . GLU A 1 100 ? 2.897 4.514 12.946 1.00 91.06 100 GLU A C 1
ATOM 813 O O . GLU A 1 100 ? 3.845 5.292 13.058 1.00 91.06 100 GLU A O 1
ATOM 818 N N . ILE A 1 101 ? 2.614 3.908 11.793 1.00 92.50 101 ILE A N 1
ATOM 819 C CA . ILE A 1 101 ? 3.421 4.105 10.589 1.00 92.50 101 ILE A CA 1
ATOM 820 C C . ILE A 1 101 ? 3.188 5.511 10.045 1.00 92.50 101 ILE A C 1
ATOM 822 O O . ILE A 1 101 ? 2.072 6.017 10.062 1.00 92.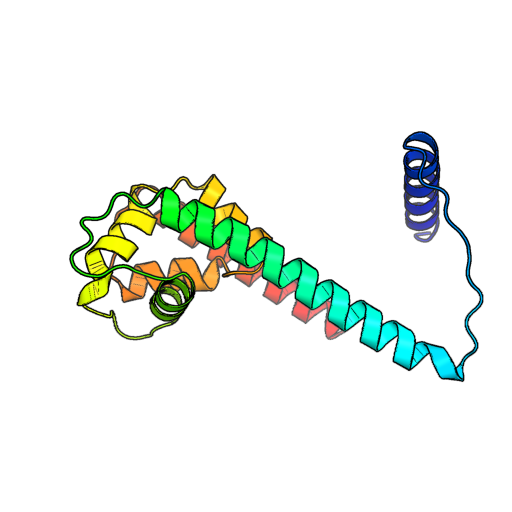50 101 ILE A O 1
ATOM 826 N N . SER A 1 102 ? 4.239 6.172 9.560 1.00 92.69 102 SER A N 1
ATOM 827 C CA . SER A 1 102 ? 4.112 7.517 8.997 1.00 92.69 102 SER A CA 1
ATOM 828 C C . SER A 1 102 ? 3.342 7.509 7.670 1.00 92.69 102 SER A C 1
ATOM 830 O O . SER A 1 102 ? 3.428 6.560 6.886 1.00 92.69 102 SER A O 1
ATOM 832 N N . ALA A 1 103 ? 2.649 8.611 7.366 1.00 93.12 103 ALA A N 1
ATOM 833 C CA . ALA A 1 103 ? 1.993 8.794 6.067 1.00 93.12 103 ALA A CA 1
ATOM 834 C C . ALA A 1 103 ? 2.994 8.662 4.903 1.00 93.12 103 ALA A C 1
ATOM 836 O O . ALA A 1 103 ? 2.675 8.102 3.858 1.00 93.12 103 ALA A O 1
ATOM 837 N N . GLU A 1 104 ? 4.238 9.105 5.109 1.00 93.12 104 GLU A N 1
ATOM 838 C CA . GLU A 1 104 ? 5.316 8.962 4.132 1.00 93.12 104 GLU A CA 1
ATOM 839 C C . GLU A 1 104 ? 5.618 7.488 3.817 1.00 93.12 104 GLU A C 1
ATOM 841 O O . GLU A 1 104 ? 5.742 7.111 2.654 1.00 93.12 104 GLU A O 1
ATOM 846 N N . ALA A 1 105 ? 5.689 6.624 4.831 1.00 93.38 105 ALA A N 1
ATOM 847 C CA . ALA A 1 105 ? 5.934 5.200 4.633 1.00 93.38 105 ALA A CA 1
ATOM 848 C C . ALA A 1 105 ? 4.764 4.506 3.914 1.00 93.38 105 ALA A C 1
ATOM 850 O O . ALA A 1 105 ? 4.996 3.712 3.000 1.00 93.38 105 ALA A O 1
ATOM 851 N N . LEU A 1 106 ? 3.517 4.854 4.258 1.00 94.44 106 LEU A N 1
ATOM 852 C CA . LEU A 1 106 ? 2.329 4.388 3.530 1.00 94.44 106 LEU A CA 1
ATOM 853 C C . LEU A 1 106 ? 2.366 4.841 2.064 1.00 94.44 106 LEU A C 1
ATOM 855 O O . LEU A 1 106 ? 2.114 4.049 1.157 1.00 94.44 106 LEU A O 1
ATOM 859 N N . TYR A 1 107 ? 2.769 6.086 1.815 1.00 94.19 107 TYR A N 1
ATOM 860 C CA . TYR A 1 107 ? 2.940 6.613 0.466 1.00 94.19 107 TYR A CA 1
ATOM 861 C C . TYR A 1 107 ? 4.030 5.876 -0.322 1.00 94.19 107 TYR A C 1
ATOM 863 O O . TYR A 1 107 ? 3.842 5.569 -1.500 1.00 94.19 107 TYR A O 1
ATOM 871 N N . TRP A 1 108 ? 5.147 5.513 0.314 1.00 94.44 108 TRP A N 1
ATOM 872 C CA . TRP A 1 108 ? 6.192 4.710 -0.325 1.00 94.44 108 TRP A CA 1
ATOM 873 C C . TRP A 1 108 ? 5.713 3.304 -0.718 1.00 94.44 108 TRP A C 1
ATOM 875 O O . TRP A 1 108 ? 6.113 2.804 -1.775 1.00 94.44 108 TRP A O 1
ATOM 885 N N . LEU A 1 109 ? 4.823 2.675 0.061 1.00 93.75 109 LEU A N 1
ATOM 886 C CA . LEU A 1 109 ? 4.184 1.411 -0.337 1.00 93.75 109 LEU A CA 1
ATOM 887 C C . LEU A 1 109 ? 3.343 1.581 -1.611 1.00 93.75 109 LEU A C 1
ATOM 889 O O . LEU A 1 109 ? 3.383 0.724 -2.497 1.00 93.75 109 LEU A O 1
ATOM 893 N N . VAL A 1 110 ? 2.632 2.703 -1.734 1.00 94.62 110 VAL A N 1
ATOM 894 C CA . VAL A 1 110 ? 1.840 3.014 -2.931 1.00 94.62 110 VAL A CA 1
ATOM 895 C C . VAL A 1 110 ? 2.738 3.304 -4.133 1.00 94.62 110 VAL A C 1
ATOM 897 O O . VAL A 1 110 ? 2.581 2.697 -5.190 1.00 94.62 110 VAL A O 1
ATOM 900 N N . LEU A 1 111 ? 3.743 4.170 -3.981 1.00 90.94 111 LEU A N 1
ATOM 901 C CA . LEU A 1 111 ? 4.664 4.522 -5.069 1.00 90.94 111 LEU A CA 1
ATOM 902 C C . LEU A 1 111 ? 5.492 3.339 -5.574 1.00 90.94 111 LEU A C 1
ATOM 904 O O . LEU A 1 111 ? 5.848 3.284 -6.752 1.00 90.94 111 LEU A O 1
ATOM 908 N N . SER A 1 112 ? 5.810 2.391 -4.696 1.00 88.56 112 SER A N 1
ATOM 909 C CA . SER A 1 112 ? 6.469 1.146 -5.092 1.00 88.56 112 SER A CA 1
ATOM 910 C C . SER A 1 112 ? 5.510 0.142 -5.741 1.00 88.56 112 SER A C 1
ATOM 912 O O . SER A 1 112 ? 5.955 -0.880 -6.253 1.00 88.56 112 SER A O 1
ATOM 914 N N . GLY A 1 113 ? 4.205 0.412 -5.787 1.00 89.38 113 GLY A N 1
ATOM 915 C CA . GLY A 1 113 ? 3.218 -0.503 -6.359 1.00 89.38 113 GLY A CA 1
ATOM 916 C C . GLY A 1 113 ? 3.068 -1.793 -5.551 1.00 89.38 113 GLY A C 1
ATOM 917 O O . GLY A 1 113 ? 2.752 -2.842 -6.112 1.00 89.38 113 GLY A O 1
ATOM 918 N N . VAL A 1 114 ? 3.358 -1.743 -4.248 1.00 92.12 114 VAL A N 1
ATOM 919 C CA . VAL A 1 114 ? 3.084 -2.840 -3.308 1.00 92.12 114 VAL A CA 1
ATOM 920 C C . VAL A 1 114 ? 1.578 -2.925 -3.035 1.00 92.12 114 VAL A C 1
ATOM 922 O O . VAL A 1 114 ? 1.014 -4.021 -3.013 1.00 92.12 114 VAL A O 1
ATOM 925 N N . THR A 1 115 ? 0.949 -1.760 -2.884 1.00 94.88 115 THR A N 1
ATOM 926 C CA . THR A 1 115 ? -0.486 -1.541 -2.655 1.00 94.88 115 THR A CA 1
ATOM 927 C C . THR A 1 115 ? -0.940 -0.283 -3.412 1.00 94.88 115 THR A C 1
ATOM 929 O O . THR A 1 115 ? -0.109 0.423 -3.982 1.00 94.88 115 THR A O 1
ATOM 932 N N . SER A 1 116 ? -2.235 0.016 -3.408 1.00 95.44 116 SER A N 1
ATOM 933 C CA . SER A 1 116 ? -2.830 1.290 -3.860 1.00 95.44 116 SER A CA 1
ATOM 934 C C . SER A 1 116 ? -3.460 2.066 -2.697 1.00 95.44 116 SER A C 1
ATOM 936 O O . SER A 1 116 ? -3.631 1.504 -1.607 1.00 95.44 116 SER A O 1
ATOM 938 N N . PHE A 1 117 ? -3.823 3.339 -2.905 1.00 96.81 117 PHE A N 1
ATOM 939 C CA . PHE A 1 117 ? -4.603 4.069 -1.900 1.00 96.81 117 PHE A CA 1
ATOM 940 C C . PHE A 1 117 ? -6.009 3.488 -1.768 1.00 96.81 117 PHE A C 1
ATOM 942 O O . PHE A 1 117 ? -6.517 3.383 -0.655 1.00 96.81 117 PHE A O 1
ATOM 949 N N . GLU A 1 118 ? -6.600 3.031 -2.875 1.00 95.69 118 GLU A N 1
ATOM 950 C CA . GLU A 1 118 ? -7.879 2.312 -2.870 1.00 95.69 118 GLU A CA 1
ATOM 951 C C . GLU A 1 118 ? -7.837 1.068 -1.965 1.00 95.69 118 GLU A C 1
ATOM 953 O O . GLU A 1 118 ? -8.717 0.876 -1.123 1.00 95.69 118 GLU A O 1
ATOM 958 N N . GLU A 1 119 ? -6.791 0.239 -2.078 1.00 95.81 119 GLU A N 1
ATOM 959 C CA . GLU A 1 119 ? -6.609 -0.940 -1.221 1.00 95.81 119 GLU A CA 1
ATOM 960 C C . GLU A 1 119 ? -6.415 -0.561 0.254 1.00 95.81 119 GLU A C 1
ATOM 962 O O . GLU A 1 119 ? -7.020 -1.192 1.122 1.00 95.81 119 GLU A O 1
ATOM 967 N N . LEU A 1 120 ? -5.621 0.475 0.548 1.00 96.44 120 LEU A N 1
ATOM 968 C CA . LEU A 1 120 ? -5.398 0.948 1.920 1.00 96.44 120 LEU A CA 1
ATOM 969 C C . LEU A 1 120 ? -6.685 1.495 2.555 1.00 96.44 120 LEU A C 1
ATOM 971 O O . LEU A 1 120 ? -7.009 1.129 3.685 1.00 96.44 120 LEU A O 1
ATOM 975 N N . ASN A 1 121 ? -7.444 2.317 1.827 1.00 96.25 121 ASN A N 1
ATOM 976 C CA . ASN A 1 121 ? -8.724 2.855 2.287 1.00 96.25 121 ASN A CA 1
ATOM 977 C C . ASN A 1 121 ? -9.754 1.731 2.504 1.00 96.25 121 ASN A C 1
ATOM 979 O O . ASN A 1 121 ? -10.402 1.652 3.550 1.00 96.25 121 ASN A O 1
ATOM 983 N N . ARG A 1 122 ? -9.851 0.776 1.567 1.00 95.75 122 ARG A N 1
ATOM 984 C CA . ARG A 1 122 ? -10.702 -0.412 1.741 1.00 95.75 122 ARG A CA 1
ATOM 985 C C . ARG A 1 122 ? -10.312 -1.201 2.989 1.00 95.75 122 ARG A C 1
ATOM 987 O O . ARG A 1 122 ? -11.192 -1.593 3.757 1.00 95.75 122 ARG A O 1
ATOM 994 N N . ALA A 1 123 ? -9.018 -1.418 3.216 1.00 96.12 123 ALA A N 1
ATOM 995 C CA . ALA A 1 123 ? -8.539 -2.129 4.392 1.00 96.12 123 ALA A CA 1
ATOM 996 C C . ALA A 1 123 ? -8.959 -1.416 5.690 1.00 96.12 123 ALA A C 1
ATOM 998 O O . ALA A 1 123 ? -9.453 -2.073 6.604 1.00 96.12 123 ALA A O 1
ATOM 999 N N . GLN A 1 124 ? -8.891 -0.084 5.771 1.00 94.88 124 GLN A N 1
ATOM 1000 C CA . GLN A 1 124 ? -9.396 0.642 6.946 1.00 94.88 124 GLN A CA 1
ATOM 1001 C C . GLN A 1 124 ? -10.875 0.347 7.229 1.00 94.88 124 GLN A C 1
ATOM 1003 O O . GLN A 1 124 ? -11.262 0.143 8.382 1.00 94.88 124 GLN A O 1
ATOM 1008 N N . ILE A 1 125 ? -11.704 0.263 6.187 1.00 94.56 125 ILE A N 1
ATOM 1009 C CA . ILE A 1 125 ? -13.130 -0.054 6.323 1.00 94.56 125 ILE A CA 1
ATOM 1010 C C . ILE A 1 125 ? -13.325 -1.497 6.807 1.00 94.56 125 ILE A C 1
ATOM 1012 O O . ILE A 1 125 ? -14.047 -1.715 7.785 1.00 94.56 125 ILE A O 1
ATOM 1016 N N . VAL A 1 126 ? -12.661 -2.464 6.165 1.00 96.19 126 VAL A N 1
ATOM 1017 C CA . VAL A 1 126 ? -12.742 -3.900 6.496 1.00 96.19 126 VAL A CA 1
ATOM 1018 C C . VAL A 1 126 ? -12.319 -4.151 7.942 1.00 96.19 126 VAL A C 1
ATOM 1020 O O . VAL A 1 126 ? -13.036 -4.796 8.709 1.00 96.19 126 VAL A O 1
ATOM 1023 N N . TRP A 1 127 ? -11.193 -3.569 8.351 1.00 95.56 127 TRP A N 1
ATOM 1024 C CA . TRP A 1 127 ? -10.638 -3.708 9.697 1.00 95.56 127 TRP A CA 1
ATOM 1025 C C . TRP A 1 127 ? -11.306 -2.788 10.730 1.00 95.56 127 TRP A C 1
ATOM 1027 O O . TRP A 1 127 ? -10.919 -2.787 11.898 1.00 95.56 127 TRP A O 1
ATOM 1037 N N . LYS A 1 128 ? -12.350 -2.044 10.333 1.00 94.00 128 LYS A N 1
ATOM 1038 C CA . LYS A 1 128 ? -13.108 -1.098 11.171 1.00 94.00 128 LYS A CA 1
ATOM 1039 C C . LYS A 1 128 ? -12.233 -0.007 11.804 1.00 94.00 128 LYS A C 1
ATOM 1041 O O . LYS A 1 128 ? -12.592 0.557 12.839 1.00 94.00 128 LYS A O 1
ATOM 1046 N N . HIS A 1 129 ? -11.125 0.337 11.158 1.00 90.44 129 HIS A N 1
ATOM 1047 C CA . HIS A 1 129 ? -10.198 1.374 11.585 1.00 90.44 129 HIS A CA 1
ATOM 1048 C C . HIS A 1 129 ? -10.631 2.750 11.057 1.00 90.44 129 HIS A C 1
ATOM 1050 O O . HIS A 1 129 ? -9.979 3.356 10.214 1.00 90.44 129 HIS A O 1
ATOM 1056 N N . LYS A 1 130 ? -11.778 3.239 11.546 1.00 85.25 130 LYS A N 1
ATOM 1057 C CA . LYS A 1 130 ? -12.396 4.501 11.088 1.00 85.25 130 LYS A CA 1
ATOM 1058 C C . LYS A 1 130 ? -11.899 5.757 11.811 1.00 85.25 130 LYS A C 1
ATOM 1060 O O . LYS A 1 130 ? -12.487 6.825 11.674 1.00 85.25 130 LYS A O 1
ATOM 1065 N N . LYS A 1 131 ? -10.911 5.605 12.691 1.00 80.88 131 LYS A N 1
ATOM 1066 C CA . LYS A 1 131 ? -10.409 6.660 13.575 1.00 80.88 131 LYS A CA 1
ATOM 1067 C C . LYS A 1 131 ? -8.917 6.437 13.767 1.00 80.88 131 LYS A C 1
ATOM 1069 O O . LYS A 1 131 ? -8.515 5.643 14.611 1.00 80.88 131 LYS A O 1
ATOM 1074 N N . GLY A 1 132 ? -8.127 7.115 12.952 1.00 84.88 132 GLY A N 1
ATOM 1075 C CA . GLY A 1 132 ? -6.674 7.061 12.981 1.00 84.88 132 GLY A CA 1
ATOM 1076 C C . GLY A 1 132 ? -6.099 8.301 12.303 1.00 84.88 132 GLY A C 1
ATOM 1077 O O . GLY A 1 132 ? -6.818 8.954 11.542 1.00 84.88 132 GLY A O 1
ATOM 1078 N N . PRO A 1 133 ? -4.821 8.628 12.554 1.00 91.25 133 PRO A N 1
ATOM 1079 C CA . PRO A 1 133 ? -4.175 9.824 12.008 1.00 91.25 133 PRO A CA 1
ATOM 1080 C C . PRO A 1 133 ? -4.202 9.880 10.473 1.00 91.25 133 PRO A C 1
ATOM 1082 O O . PRO A 1 133 ? -4.138 10.961 9.899 1.00 91.25 133 PRO A O 1
ATOM 1085 N N . HIS A 1 134 ? -4.340 8.725 9.817 1.00 93.44 134 HIS A N 1
ATOM 1086 C CA . HIS A 1 134 ? -4.308 8.593 8.360 1.00 93.44 134 HIS A CA 1
ATOM 1087 C C . HIS A 1 134 ? -5.673 8.330 7.726 1.00 93.44 134 HIS A C 1
ATOM 1089 O O . HIS A 1 134 ? -5.724 8.110 6.523 1.00 93.44 134 HIS A O 1
ATOM 1095 N N . TYR A 1 135 ? -6.762 8.274 8.500 1.00 94.25 135 TYR A N 1
ATOM 1096 C CA . TYR A 1 135 ? -8.071 7.862 7.976 1.00 94.25 135 TYR A CA 1
ATOM 1097 C C . TYR A 1 135 ? -8.592 8.821 6.896 1.00 94.25 135 TYR A C 1
ATOM 1099 O O . TYR A 1 135 ? -8.796 8.415 5.756 1.00 94.25 135 TYR A O 1
ATOM 1107 N N . GLU A 1 136 ? -8.734 10.104 7.232 1.00 94.62 136 GLU A N 1
ATOM 1108 C CA . GLU A 1 136 ? -9.247 11.117 6.298 1.00 94.62 136 GLU A CA 1
ATOM 1109 C C . GLU A 1 136 ? -8.311 11.286 5.096 1.00 94.62 136 GLU A C 1
ATOM 1111 O O . GLU A 1 136 ? -8.754 11.275 3.952 1.00 94.62 136 GLU A O 1
ATOM 1116 N N . TRP A 1 137 ? -6.999 11.320 5.344 1.00 95.44 137 TRP A N 1
ATOM 1117 C CA . TRP A 1 137 ? -6.000 11.413 4.282 1.00 95.44 137 TRP A CA 1
ATOM 1118 C C . TRP A 1 137 ? -6.061 10.230 3.302 1.00 95.44 137 TRP A C 1
ATOM 1120 O O . TRP A 1 137 ? -6.029 10.439 2.091 1.00 95.44 137 TRP A O 1
ATOM 1130 N N . LEU A 1 138 ? -6.167 8.985 3.785 1.00 96.00 138 LEU A N 1
ATOM 1131 C CA . LEU A 1 138 ? -6.264 7.815 2.904 1.00 96.00 138 LEU A CA 1
ATOM 1132 C C . LEU A 1 138 ? -7.577 7.793 2.118 1.00 96.00 138 LEU A C 1
ATOM 1134 O O . LEU A 1 138 ? -7.571 7.376 0.959 1.00 96.00 138 LEU A O 1
ATOM 1138 N N . GLN A 1 139 ? -8.671 8.274 2.710 1.00 95.94 139 GLN A N 1
ATOM 1139 C CA . GLN A 1 139 ? -9.932 8.446 2.001 1.00 95.94 139 GLN A CA 1
ATOM 1140 C C . GLN A 1 139 ? -9.790 9.462 0.855 1.00 95.94 139 GLN A C 1
ATOM 1142 O O . GLN A 1 139 ? -10.096 9.127 -0.290 1.00 95.94 139 GLN A O 1
ATOM 1147 N N . GLU A 1 140 ? -9.259 10.656 1.132 1.00 96.38 140 GLU A N 1
ATOM 1148 C CA . GLU A 1 140 ? -9.026 11.694 0.118 1.00 96.38 140 GLU A CA 1
ATOM 1149 C C . GLU A 1 140 ? -8.117 11.194 -1.013 1.00 96.38 140 GLU A C 1
ATOM 1151 O O . GLU A 1 140 ? -8.410 11.384 -2.194 1.00 96.38 140 GLU A O 1
ATOM 1156 N N . MET A 1 141 ? -7.016 10.515 -0.674 1.00 97.25 141 MET A N 1
ATOM 1157 C CA . MET A 1 141 ? -6.084 9.994 -1.676 1.00 97.25 141 MET A CA 1
ATOM 1158 C C . MET A 1 141 ? -6.713 8.899 -2.547 1.00 97.25 141 MET A C 1
ATOM 1160 O O . MET A 1 141 ? -6.450 8.863 -3.750 1.00 97.25 141 MET A O 1
ATOM 1164 N N . ALA A 1 142 ? -7.558 8.034 -1.978 1.00 95.62 142 ALA A N 1
ATOM 1165 C CA . ALA A 1 142 ? -8.283 7.021 -2.741 1.00 95.62 142 ALA A CA 1
ATOM 1166 C C . ALA A 1 142 ? -9.308 7.652 -3.700 1.00 95.62 142 ALA A C 1
ATOM 1168 O O . ALA A 1 142 ? -9.412 7.237 -4.854 1.00 95.62 142 ALA A O 1
ATOM 1169 N N . GLU A 1 143 ? -10.030 8.686 -3.261 1.00 95.69 143 GLU A N 1
ATOM 1170 C CA . GLU A 1 143 ? -10.969 9.432 -4.110 1.00 95.69 143 GLU A CA 1
ATOM 1171 C C . GLU A 1 143 ? -10.247 10.139 -5.272 1.00 95.69 143 GLU A C 1
ATOM 1173 O O . GLU A 1 143 ? -10.694 10.069 -6.421 1.00 95.69 143 GLU A O 1
ATOM 1178 N N . LEU A 1 144 ? -9.092 10.760 -5.006 1.00 94.38 144 LEU A N 1
ATOM 1179 C CA . LEU A 1 144 ? -8.248 11.370 -6.040 1.00 94.38 144 LEU A CA 1
ATOM 1180 C C . LEU A 1 144 ? -7.703 10.337 -7.034 1.00 94.38 144 LEU A C 1
ATOM 1182 O O . LEU A 1 144 ? -7.655 10.606 -8.239 1.00 94.38 144 LEU A O 1
ATOM 1186 N N . GLU A 1 145 ? -7.287 9.164 -6.551 1.00 91.88 145 GLU A N 1
ATOM 1187 C CA . GLU A 1 145 ? -6.818 8.065 -7.398 1.00 91.88 145 GLU A CA 1
ATOM 1188 C C . GLU A 1 145 ? -7.929 7.587 -8.347 1.00 91.88 145 GLU A C 1
ATOM 1190 O O . GLU A 1 145 ? -7.715 7.551 -9.564 1.00 91.88 145 GLU A O 1
ATOM 1195 N N . LEU A 1 146 ? -9.134 7.345 -7.820 1.00 90.06 146 LEU A N 1
ATOM 1196 C CA . LEU A 1 146 ? -10.318 6.976 -8.601 1.00 90.06 146 LEU A CA 1
ATOM 1197 C C . LEU A 1 146 ? -10.675 8.039 -9.648 1.00 90.06 146 LEU A C 1
ATOM 1199 O O . LEU A 1 146 ? -10.889 7.711 -10.818 1.00 90.06 146 LEU A O 1
ATOM 1203 N N . ALA A 1 147 ? -10.700 9.318 -9.259 1.00 90.75 147 ALA A N 1
ATOM 1204 C CA . ALA A 1 147 ? -11.010 10.423 -10.165 1.00 90.75 147 ALA A CA 1
ATOM 1205 C C . ALA A 1 147 ? -10.000 10.515 -11.321 1.00 90.75 147 ALA A C 1
ATOM 1207 O O . ALA A 1 147 ? -10.383 10.673 -12.485 1.00 90.75 147 ALA A O 1
ATOM 1208 N N . ARG A 1 148 ? -8.706 10.353 -11.022 1.00 89.25 148 ARG A N 1
ATOM 1209 C CA . ARG A 1 148 ? -7.645 10.336 -12.035 1.00 89.25 148 ARG A CA 1
ATOM 1210 C C . ARG A 1 148 ? -7.796 9.149 -12.986 1.00 89.25 148 ARG A C 1
ATOM 1212 O O . ARG A 1 148 ? -7.650 9.320 -14.196 1.00 89.25 148 ARG A O 1
ATOM 1219 N N . ASN A 1 149 ? -8.089 7.963 -12.459 1.00 87.06 149 ASN A N 1
ATOM 1220 C CA . ASN A 1 149 ? -8.270 6.755 -13.264 1.00 87.06 149 ASN A CA 1
ATOM 1221 C C . ASN A 1 149 ? -9.490 6.895 -14.196 1.00 87.06 149 ASN A C 1
ATOM 1223 O O . ASN A 1 149 ? -9.404 6.574 -15.382 1.00 87.06 149 ASN A O 1
ATOM 1227 N N . ALA A 1 150 ? -10.594 7.469 -13.707 1.00 86.38 150 ALA A N 1
ATOM 1228 C CA . ALA A 1 150 ? -11.772 7.767 -14.521 1.00 86.38 150 ALA A CA 1
ATOM 1229 C C . ALA A 1 150 ? -11.455 8.741 -15.673 1.00 86.38 150 ALA A C 1
ATOM 1231 O O . ALA A 1 150 ? -11.825 8.482 -16.819 1.00 86.38 150 ALA A O 1
ATOM 1232 N N . GLN A 1 151 ? -10.706 9.817 -15.406 1.00 87.38 151 GLN A N 1
ATOM 1233 C CA . GLN A 1 151 ? -10.260 10.760 -16.442 1.00 87.38 151 GLN A CA 1
ATOM 1234 C C . GLN A 1 151 ? -9.358 10.106 -17.500 1.00 87.38 151 GLN A C 1
ATOM 1236 O O . GLN A 1 151 ? -9.470 10.400 -18.692 1.00 87.38 151 GLN A O 1
ATOM 1241 N N . GLN A 1 152 ? -8.465 9.202 -17.093 1.00 84.44 152 GLN A N 1
ATOM 1242 C CA . GLN A 1 152 ? -7.600 8.479 -18.030 1.00 84.44 152 GLN A CA 1
ATOM 1243 C C . GLN A 1 152 ? -8.400 7.549 -18.948 1.00 84.44 152 GLN A C 1
ATOM 1245 O O . GLN A 1 152 ? -8.117 7.490 -20.142 1.00 84.44 152 GLN A O 1
ATOM 1250 N N . ASN A 1 153 ? -9.430 6.881 -18.430 1.00 80.81 153 ASN A N 1
ATOM 1251 C CA . ASN A 1 153 ? -10.272 5.989 -19.230 1.00 80.81 153 ASN A CA 1
ATOM 1252 C C . ASN A 1 153 ? -11.120 6.750 -20.262 1.00 80.81 153 ASN A C 1
ATOM 1254 O O . ASN A 1 153 ? -11.313 6.263 -21.376 1.00 80.81 153 ASN A O 1
ATOM 1258 N N . LEU A 1 154 ? -11.568 7.965 -19.925 1.00 78.38 154 LEU A N 1
ATOM 1259 C CA . LEU A 1 154 ? -12.283 8.841 -20.858 1.00 78.38 154 LEU A CA 1
ATOM 1260 C C . LEU A 1 154 ? -11.387 9.290 -22.024 1.00 78.38 154 LEU A C 1
ATOM 1262 O O . LEU A 1 154 ? -11.826 9.276 -23.164 1.00 78.38 154 LEU A O 1
ATOM 1266 N N . THR A 1 155 ? -10.114 9.603 -21.766 1.00 72.62 155 THR A N 1
ATOM 1267 C CA . THR A 1 155 ? -9.177 10.075 -22.809 1.00 72.62 155 THR A CA 1
ATOM 1268 C C . THR A 1 155 ? -8.638 8.980 -23.736 1.00 72.62 155 THR A C 1
ATOM 1270 O O . THR A 1 155 ? -8.093 9.304 -24.783 1.00 72.62 155 THR A O 1
ATOM 1273 N N . HIS A 1 156 ? -8.764 7.698 -23.374 1.00 63.47 156 HIS A N 1
ATOM 1274 C CA . HIS A 1 156 ? -8.366 6.562 -24.226 1.00 63.47 156 HIS A CA 1
ATOM 1275 C C . HIS A 1 156 ? -9.535 5.960 -25.026 1.00 63.47 156 HIS A C 1
ATOM 1277 O O . HIS A 1 156 ? -9.319 5.027 -25.798 1.00 63.47 156 HIS A O 1
ATOM 1283 N N . SER A 1 157 ? -10.760 6.451 -24.811 1.00 58.78 157 SER A N 1
ATOM 1284 C CA . SER A 1 157 ? -11.972 5.998 -25.511 1.00 58.78 157 SER A CA 1
ATOM 1285 C C . SER A 1 157 ? -12.366 6.907 -26.690 1.00 58.78 157 SER A C 1
ATOM 1287 O O . SER A 1 157 ? -13.344 6.608 -27.373 1.00 58.78 157 SER A O 1
ATOM 1289 N N . GLU A 1 158 ? -11.613 7.989 -26.922 1.00 48.03 158 GLU A N 1
ATOM 1290 C CA . GLU A 1 158 ? -11.703 8.912 -28.070 1.00 48.03 158 GLU A CA 1
ATOM 1291 C C . GLU A 1 158 ? -10.552 8.671 -29.058 1.00 48.03 158 GLU A C 1
ATOM 1293 O O . GLU A 1 158 ? -10.801 8.758 -30.283 1.00 48.03 158 GLU A O 1
#

Sequence (158 aa):
MSGKTAYQRIQRYRERQTEIGLIRHELRIAPEDRDAINALAKKRRKQRQSIINNKYLDFVLGTLNAPRPHPISGRDLLDCLRCDVPIACFKAHIEALFTEISAEALYWLVLSGVTSFEELNRAQIVWKHKKGPHYEWLQEMAELELARNAQQNLTHSE

Radius of gyration: 21.02 Å; chains: 1; bounding box: 42×38×56 Å

Secondary structure (DSSP, 8-state):
--THHHHHHHHHHHHHHHHTT-PPP-----GGGHHHHHHHHHHHHHHHHHHHHHHHHHHHHHH-----SS---HHHHHHHHH-SS--GGGHHHHHHHHHTS-HHHHHHHHHTTSS-HHHHHHHHHHTT--SSTTHHHHHHHHHHHHHHHHHHHHHT--